Protein AF-A0A944X4W1-F1 (afdb_monomer)

Solvent-accessible surface area (backbone atoms only — not comparable to full-atom values): 3309 Å² total; per-residue (Å²): 132,57,72,68,59,52,53,51,51,50,53,51,50,40,49,56,34,44,52,53,22,51,54,51,36,54,52,38,50,72,76,67,48,54,69,66,58,40,48,71,30,70,49,29,48,52,32,50,46,54,54,48,53,61,52,54,62,73,75,109

Foldseek 3Di:
DDPVVVVVVLVVQLVVLVVQLVVQQVVCVVVPHDSVVSCPDPSNVSNVCSVVVVVVVVVD

Structure (mmCIF, N/CA/C/O backbone):
data_AF-A0A944X4W1-F1
#
_entry.id   AF-A0A944X4W1-F1
#
loop_
_atom_site.gr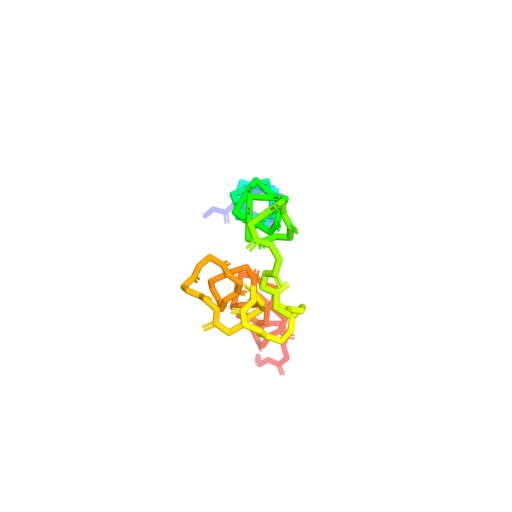oup_PDB
_atom_site.id
_atom_site.type_symbol
_atom_site.label_atom_id
_atom_site.label_alt_id
_atom_site.label_comp_id
_atom_site.label_asym_id
_atom_site.label_entity_id
_atom_site.label_seq_id
_atom_site.pdbx_PDB_ins_code
_atom_site.Cartn_x
_atom_site.Cartn_y
_atom_site.Cartn_z
_atom_site.occupancy
_atom_site.B_iso_or_equiv
_atom_site.auth_seq_id
_atom_site.auth_comp_id
_atom_site.auth_asym_id
_atom_site.auth_atom_id
_atom_site.pdbx_PDB_model_num
ATOM 1 N N . MET A 1 1 ? 17.575 8.244 -16.891 1.00 74.88 1 MET A N 1
ATOM 2 C CA . MET A 1 1 ? 17.825 7.269 -15.805 1.00 74.88 1 MET A CA 1
ATOM 3 C C . MET A 1 1 ? 17.941 5.890 -16.442 1.00 74.88 1 MET A C 1
ATOM 5 O O . MET A 1 1 ? 17.228 5.663 -17.410 1.00 74.88 1 MET A O 1
ATOM 9 N N . ASN A 1 2 ? 18.856 5.017 -16.008 1.00 93.50 2 ASN A N 1
ATOM 10 C CA . ASN A 1 2 ? 18.955 3.674 -16.601 1.00 93.50 2 ASN A CA 1
ATOM 11 C C . ASN A 1 2 ? 17.852 2.747 -16.046 1.00 93.50 2 ASN A C 1
ATOM 13 O O . ASN A 1 2 ? 17.239 3.058 -15.023 1.00 93.50 2 ASN A O 1
ATOM 17 N N . LEU A 1 3 ? 17.602 1.621 -16.724 1.00 90.56 3 LEU A N 1
ATOM 18 C CA . LEU A 1 3 ? 16.537 0.679 -16.361 1.00 90.56 3 LEU A CA 1
ATOM 19 C C . LEU A 1 3 ? 16.674 0.165 -14.920 1.00 90.56 3 LEU A C 1
ATOM 21 O O . LEU A 1 3 ? 15.687 0.108 -14.193 1.00 90.56 3 LEU A O 1
ATOM 25 N N . VAL A 1 4 ? 17.898 -0.148 -14.489 1.00 93.88 4 VAL A N 1
ATOM 26 C CA . VAL A 1 4 ? 18.176 -0.653 -13.135 1.00 93.88 4 VAL A CA 1
ATOM 27 C C . VAL A 1 4 ? 17.769 0.374 -12.079 1.00 93.88 4 VAL A C 1
ATOM 29 O O . VAL A 1 4 ? 17.071 0.041 -11.12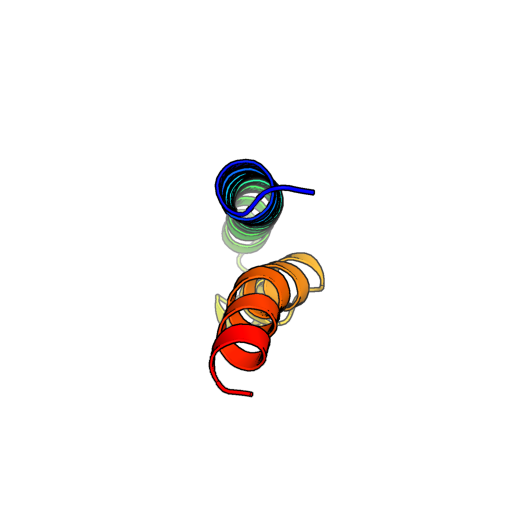5 1.00 93.88 4 VAL A O 1
ATOM 32 N N . SER A 1 5 ? 18.146 1.637 -12.270 1.00 95.56 5 SER A N 1
ATOM 33 C CA . SER A 1 5 ? 17.766 2.730 -11.378 1.00 95.56 5 SER A CA 1
ATOM 34 C C . SER A 1 5 ? 16.250 2.938 -11.338 1.00 95.56 5 SER A C 1
ATOM 36 O O . SER A 1 5 ? 15.713 3.157 -10.260 1.00 95.56 5 SER A O 1
ATOM 38 N N . ILE A 1 6 ? 15.547 2.822 -12.473 1.00 92.50 6 ILE A N 1
ATOM 39 C CA . ILE A 1 6 ? 14.076 2.926 -12.528 1.00 92.50 6 ILE A CA 1
ATOM 40 C C . ILE A 1 6 ? 13.418 1.822 -11.698 1.00 92.50 6 ILE A C 1
ATOM 42 O O . ILE A 1 6 ? 12.572 2.115 -10.854 1.00 92.50 6 ILE A O 1
ATOM 46 N N . VAL A 1 7 ? 13.839 0.570 -11.892 1.00 92.94 7 VAL A N 1
ATOM 47 C CA . VAL A 1 7 ? 13.299 -0.578 -11.150 1.00 92.94 7 VAL A CA 1
ATOM 48 C C . VAL A 1 7 ? 13.538 -0.416 -9.651 1.00 92.94 7 VAL A C 1
ATOM 50 O O . VAL A 1 7 ? 12.606 -0.565 -8.864 1.00 92.94 7 VAL A O 1
ATOM 53 N N . LEU A 1 8 ? 14.753 -0.036 -9.246 1.00 96.44 8 LEU A N 1
ATOM 54 C CA . LEU A 1 8 ? 15.073 0.193 -7.836 1.00 96.44 8 LEU A CA 1
ATOM 55 C C . LEU A 1 8 ? 14.217 1.303 -7.223 1.00 96.44 8 LEU A C 1
ATOM 57 O O . LEU A 1 8 ? 13.69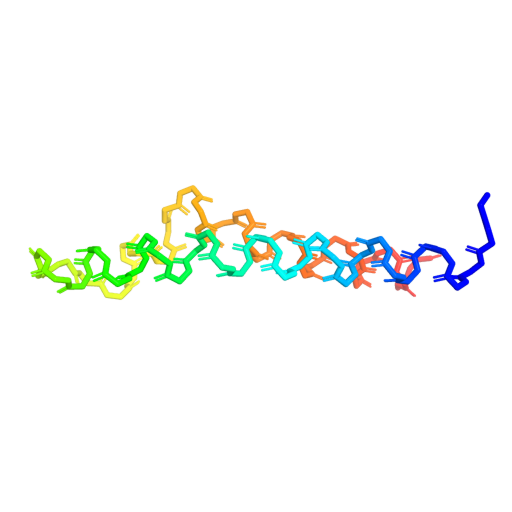6 1.131 -6.124 1.00 96.44 8 LEU A O 1
ATOM 61 N N . THR A 1 9 ? 14.026 2.419 -7.929 1.00 94.62 9 THR A N 1
ATOM 62 C CA . THR A 1 9 ? 13.153 3.500 -7.460 1.00 94.62 9 THR A CA 1
ATOM 63 C C . THR A 1 9 ? 11.719 3.012 -7.259 1.00 94.62 9 THR A C 1
ATOM 65 O O . THR A 1 9 ? 11.131 3.297 -6.219 1.00 94.62 9 THR A O 1
ATOM 68 N N . ILE A 1 10 ? 11.169 2.237 -8.198 1.00 95.06 10 ILE A N 1
ATOM 69 C CA . ILE A 1 10 ? 9.821 1.664 -8.072 1.00 95.06 10 ILE A CA 1
ATOM 70 C C . ILE A 1 10 ? 9.733 0.743 -6.849 1.00 95.06 10 ILE A C 1
ATOM 72 O O . ILE A 1 10 ? 8.809 0.883 -6.050 1.00 95.06 10 ILE A O 1
ATOM 76 N N . MET A 1 11 ? 10.710 -0.148 -6.657 1.00 95.81 11 MET A N 1
ATOM 77 C CA . MET A 1 11 ? 10.735 -1.063 -5.509 1.00 95.81 11 MET A CA 1
ATOM 78 C C . MET A 1 11 ? 10.818 -0.314 -4.173 1.00 95.81 11 MET A C 1
ATOM 80 O O . MET A 1 11 ? 10.124 -0.673 -3.224 1.00 95.81 11 MET A O 1
ATOM 84 N N . ILE A 1 12 ? 11.627 0.748 -4.096 1.00 97.06 12 ILE A N 1
ATOM 85 C CA . ILE A 1 12 ? 11.731 1.591 -2.896 1.00 97.06 12 ILE A CA 1
ATOM 86 C C . ILE A 1 12 ? 10.397 2.282 -2.611 1.00 97.06 12 ILE A C 1
ATOM 88 O O . ILE A 1 12 ? 9.941 2.273 -1.469 1.00 97.06 12 ILE A O 1
ATOM 92 N N . ILE A 1 13 ? 9.748 2.845 -3.635 1.00 96.19 13 ILE A N 1
ATOM 93 C CA . ILE A 1 13 ? 8.432 3.478 -3.487 1.00 96.19 13 ILE A CA 1
ATOM 94 C C . ILE A 1 13 ? 7.419 2.457 -2.962 1.00 96.19 13 ILE A C 1
ATOM 96 O O . ILE A 1 13 ? 6.751 2.722 -1.967 1.00 96.19 13 ILE A O 1
ATOM 100 N N . GLN A 1 14 ? 7.342 1.272 -3.568 1.00 96.44 14 GLN A N 1
ATOM 101 C CA . GLN A 1 14 ? 6.426 0.212 -3.139 1.00 96.44 14 GLN A CA 1
ATOM 102 C C . GLN A 1 14 ? 6.684 -0.232 -1.697 1.00 96.44 14 GLN A C 1
ATOM 104 O O . GLN A 1 14 ? 5.735 -0.428 -0.940 1.00 96.44 14 GLN A O 1
ATOM 109 N N . LEU A 1 15 ? 7.952 -0.337 -1.290 1.00 97.31 15 LEU A N 1
ATOM 110 C CA . LEU A 1 15 ? 8.323 -0.665 0.083 1.00 97.31 15 LEU A CA 1
ATOM 111 C C . LEU A 1 15 ? 7.858 0.417 1.065 1.00 97.31 15 LEU A C 1
ATOM 113 O O . LEU A 1 15 ? 7.194 0.099 2.047 1.00 97.31 15 LEU A O 1
ATOM 117 N N . VAL A 1 16 ? 8.172 1.689 0.805 1.00 97.38 16 VAL A N 1
ATOM 118 C CA . VAL A 1 16 ? 7.798 2.807 1.690 1.00 97.38 16 VAL A CA 1
ATOM 119 C C . VAL A 1 16 ? 6.278 2.919 1.812 1.00 97.38 16 VAL A C 1
ATOM 121 O O . VAL A 1 16 ? 5.751 3.034 2.920 1.00 97.38 16 VAL A O 1
ATOM 124 N N . MET A 1 17 ? 5.566 2.819 0.690 1.00 97.00 17 MET A N 1
ATOM 125 C CA . MET A 1 17 ? 4.105 2.859 0.666 1.00 97.00 17 MET A CA 1
ATOM 126 C C . MET A 1 17 ? 3.488 1.653 1.380 1.00 97.00 17 MET A C 1
ATOM 128 O O . MET A 1 17 ? 2.545 1.818 2.154 1.00 97.00 17 MET A O 1
ATOM 132 N N . GLY A 1 18 ? 4.046 0.457 1.179 1.00 96.94 18 GLY A N 1
ATOM 133 C CA . GLY A 1 18 ? 3.610 -0.765 1.848 1.00 96.94 18 GLY A CA 1
ATOM 134 C C . GLY A 1 18 ? 3.803 -0.702 3.360 1.00 96.94 18 GLY A C 1
ATOM 135 O O . GLY A 1 18 ? 2.887 -1.034 4.105 1.00 96.94 18 GLY A O 1
ATOM 136 N N . LEU A 1 19 ? 4.948 -0.204 3.833 1.00 97.69 19 LEU A N 1
ATOM 137 C CA . LEU A 1 19 ? 5.203 -0.009 5.263 1.00 97.69 19 LEU A CA 1
ATOM 138 C C . LEU A 1 19 ? 4.251 1.027 5.877 1.00 97.69 19 LEU A C 1
ATOM 140 O O . LEU A 1 19 ? 3.711 0.799 6.960 1.00 97.69 19 LEU A O 1
ATOM 144 N N . GLY A 1 20 ? 3.999 2.135 5.17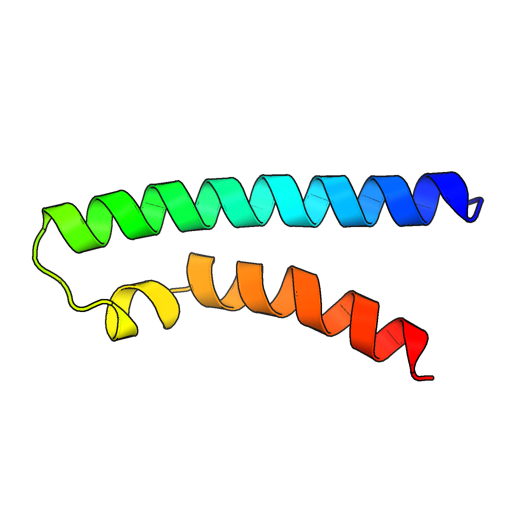3 1.00 96.44 20 GLY A N 1
ATOM 145 C CA . GLY A 1 20 ? 3.028 3.145 5.598 1.00 96.44 20 GLY A CA 1
ATOM 146 C C . GLY A 1 20 ? 1.612 2.577 5.714 1.00 96.44 20 GLY A C 1
ATOM 147 O O . GLY A 1 20 ? 0.939 2.781 6.727 1.00 96.44 20 GLY A O 1
ATOM 148 N N . PHE A 1 21 ? 1.182 1.801 4.717 1.00 97.31 21 PHE A N 1
ATOM 149 C CA . PHE A 1 21 ? -0.102 1.111 4.753 1.00 97.31 21 PHE A CA 1
ATOM 150 C C . PHE A 1 21 ? -0.176 0.078 5.880 1.00 97.31 21 PHE A C 1
ATOM 152 O O . PHE A 1 21 ? -1.162 0.071 6.604 1.00 97.31 21 PHE A O 1
ATOM 159 N N . LEU A 1 22 ? 0.847 -0.759 6.078 1.00 97.12 22 LEU A N 1
ATOM 160 C CA . LEU A 1 22 ? 0.856 -1.775 7.137 1.00 97.12 22 LEU A CA 1
ATOM 16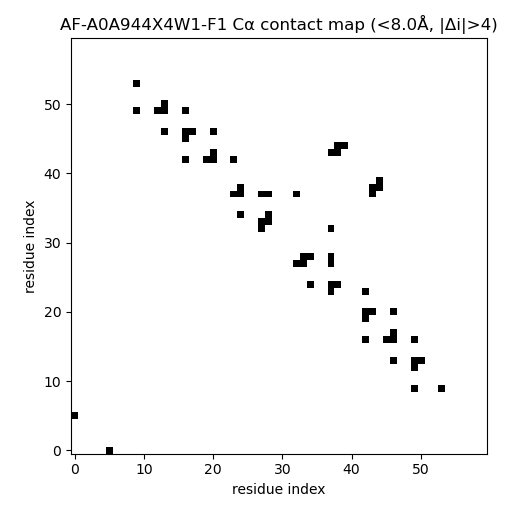1 C C . LEU A 1 22 ? 0.767 -1.155 8.534 1.00 97.12 22 LEU A C 1
ATOM 163 O O . LEU A 1 22 ? 0.038 -1.666 9.383 1.00 97.12 22 LEU A O 1
ATOM 167 N N . SER A 1 23 ? 1.463 -0.038 8.756 1.00 96.81 23 SER A N 1
ATOM 168 C CA . SER A 1 23 ? 1.371 0.732 10.000 1.00 96.81 23 SER A CA 1
ATOM 169 C C . SER A 1 23 ? -0.060 1.226 10.242 1.00 96.81 23 SER A C 1
ATOM 171 O O . SER A 1 23 ? -0.654 0.936 11.282 1.00 96.81 23 SER A O 1
ATOM 173 N N . HIS A 1 24 ? -0.661 1.879 9.242 1.00 96.25 24 HIS A N 1
ATOM 174 C CA . HIS A 1 24 ? -2.044 2.354 9.318 1.00 96.25 24 HIS A CA 1
ATOM 175 C C . HIS A 1 24 ? -3.044 1.202 9.490 1.00 96.25 24 HIS A C 1
ATOM 177 O O . HIS A 1 24 ? -3.939 1.264 10.324 1.00 96.25 24 HIS A O 1
ATOM 183 N N . TYR A 1 25 ? -2.875 0.119 8.737 1.00 96.38 25 TYR A N 1
ATOM 184 C CA . TYR A 1 25 ? -3.714 -1.069 8.810 1.00 96.38 25 TYR A CA 1
ATOM 185 C C . TYR A 1 25 ? -3.675 -1.681 10.210 1.00 96.38 25 TYR A C 1
ATOM 187 O O . TYR A 1 25 ? -4.722 -1.976 10.777 1.00 96.38 25 TYR A O 1
ATOM 195 N N . SER A 1 26 ? -2.486 -1.835 10.798 1.00 96.56 26 SER A N 1
ATOM 196 C CA . SER A 1 26 ? -2.343 -2.340 12.164 1.00 96.56 26 SER A 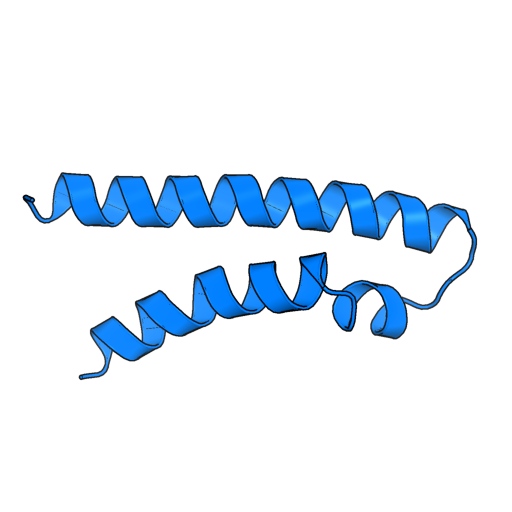CA 1
ATOM 197 C C . SER A 1 26 ? -3.101 -1.472 13.172 1.00 96.56 26 SER A C 1
ATOM 199 O O . SER A 1 26 ? -3.756 -2.009 14.064 1.00 96.56 26 SER A O 1
ATOM 201 N N . GLU A 1 27 ? -3.037 -0.149 13.025 1.00 96.44 27 GLU A N 1
ATOM 202 C CA . GLU A 1 27 ? -3.744 0.789 13.897 1.00 96.44 27 GLU A CA 1
ATOM 203 C C . GLU A 1 27 ? -5.267 0.689 13.739 1.00 96.44 27 GLU A C 1
ATOM 205 O O . GLU A 1 27 ? -5.984 0.514 14.721 1.00 96.44 27 GLU A O 1
ATOM 210 N N . GLU A 1 28 ? -5.767 0.708 12.504 1.00 95.62 28 GLU A N 1
ATOM 211 C CA . GLU A 1 28 ? -7.199 0.601 12.205 1.00 95.62 28 GLU A CA 1
ATOM 212 C C . GLU A 1 28 ? -7.783 -0.725 12.715 1.00 95.62 28 GLU A C 1
ATOM 214 O O . GLU A 1 28 ? -8.876 -0.771 13.282 1.00 95.62 28 GLU A O 1
ATOM 219 N N . ARG A 1 29 ? -7.027 -1.821 12.580 1.00 94.81 29 ARG A N 1
ATOM 220 C CA . ARG A 1 29 ? -7.420 -3.124 13.126 1.00 94.81 29 ARG A CA 1
ATOM 221 C C . ARG A 1 29 ? -7.404 -3.134 14.652 1.00 94.81 29 ARG A C 1
ATOM 223 O O . ARG A 1 29 ? -8.284 -3.757 15.243 1.00 94.81 29 ARG A O 1
ATOM 230 N N . ARG A 1 30 ? -6.463 -2.429 15.292 1.00 96.06 30 ARG A N 1
ATOM 231 C CA . ARG A 1 30 ? -6.393 -2.290 16.757 1.00 96.06 30 ARG A CA 1
ATOM 232 C C . ARG A 1 30 ? -7.620 -1.580 17.326 1.00 96.06 30 ARG A C 1
ATOM 234 O O . ARG A 1 30 ? -8.110 -1.986 18.374 1.00 96.06 30 ARG A O 1
ATOM 241 N N . ILE A 1 31 ? -8.136 -0.566 16.634 1.00 96.38 31 ILE A N 1
ATOM 242 C CA . ILE A 1 31 ? -9.335 0.183 17.052 1.00 96.38 31 ILE A CA 1
ATOM 243 C C . ILE A 1 31 ? -10.658 -0.487 16.638 1.00 96.38 31 ILE A C 1
ATOM 245 O O . ILE A 1 31 ? -11.726 0.086 16.833 1.00 96.38 31 ILE A O 1
ATOM 249 N N . GLY A 1 32 ? -10.604 -1.701 16.079 1.00 95.88 32 GLY A N 1
ATOM 250 C CA . GLY A 1 32 ? -11.785 -2.505 15.758 1.00 95.88 32 GLY A CA 1
ATOM 251 C C . GLY A 1 32 ? -12.441 -2.194 14.411 1.00 95.88 32 GLY A C 1
ATOM 252 O O . GLY A 1 32 ? -13.505 -2.742 14.126 1.00 95.88 32 GLY A O 1
ATOM 253 N N . LYS A 1 33 ? -11.821 -1.367 13.560 1.00 95.12 33 LYS A N 1
ATOM 254 C CA . LYS A 1 33 ? -12.343 -1.103 12.215 1.00 95.12 33 LYS A CA 1
ATOM 255 C C . LYS A 1 33 ? -12.212 -2.317 11.306 1.00 95.12 33 LYS A C 1
ATOM 257 O O . LYS A 1 33 ? -11.352 -3.195 11.470 1.00 95.12 33 LYS A O 1
ATOM 262 N N . SER A 1 34 ? -13.089 -2.372 10.316 1.00 95.19 34 SER A N 1
ATOM 263 C CA . SER A 1 34 ? -13.103 -3.426 9.314 1.00 95.19 34 SER A CA 1
ATOM 264 C C . SER A 1 34 ? -11.861 -3.371 8.420 1.00 95.19 34 SER A C 1
ATOM 266 O O . SER A 1 34 ? -11.199 -2.345 8.259 1.00 95.19 34 SER A O 1
ATOM 268 N N . THR A 1 35 ? -11.528 -4.507 7.813 1.00 93.56 35 THR A N 1
ATOM 269 C CA . THR A 1 35 ? -10.446 -4.574 6.825 1.00 93.56 35 THR A CA 1
ATOM 270 C C . THR A 1 35 ? -10.749 -3.685 5.621 1.00 93.56 35 THR A C 1
ATOM 272 O O . THR A 1 35 ? -9.854 -2.999 5.140 1.00 93.56 35 THR A O 1
ATOM 275 N N . ALA A 1 36 ? -12.006 -3.655 5.170 1.00 94.00 36 ALA A N 1
ATOM 276 C CA . ALA A 1 36 ? -12.452 -2.826 4.055 1.00 94.00 36 ALA A CA 1
ATOM 277 C C . ALA A 1 36 ? -12.173 -1.337 4.302 1.00 94.00 36 ALA A C 1
ATOM 279 O O . ALA A 1 36 ? -11.617 -0.676 3.429 1.00 94.00 36 ALA A O 1
ATOM 280 N N . GLU A 1 37 ? -12.465 -0.837 5.506 1.00 92.19 37 GLU A N 1
ATOM 281 C CA . GLU A 1 37 ? -12.175 0.552 5.884 1.00 92.19 37 GLU A CA 1
ATOM 282 C C . GLU A 1 37 ? -10.676 0.852 5.815 1.00 92.19 37 GLU A C 1
ATOM 284 O O . GLU A 1 37 ? -10.271 1.839 5.196 1.00 92.19 37 GLU A O 1
ATOM 289 N N . ALA A 1 38 ? -9.841 -0.044 6.349 1.00 93.31 38 ALA A N 1
ATOM 290 C CA . ALA A 1 38 ? -8.392 0.110 6.302 1.00 93.31 38 ALA A CA 1
ATOM 291 C C . ALA A 1 38 ? -7.858 0.132 4.857 1.00 93.31 38 ALA A C 1
ATO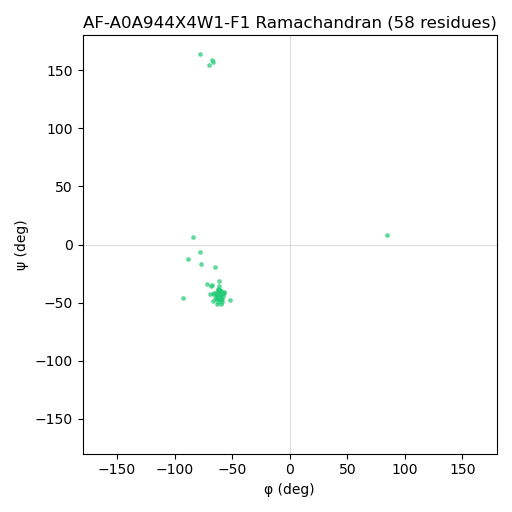M 293 O O . ALA A 1 38 ? -6.987 0.941 4.541 1.00 93.31 38 ALA A O 1
ATOM 294 N N . TRP A 1 39 ? -8.399 -0.697 3.961 1.00 93.69 39 TRP A N 1
ATOM 295 C CA . TRP A 1 39 ? -8.026 -0.713 2.540 1.00 93.69 39 TRP A CA 1
ATOM 296 C C . TRP A 1 39 ? -8.539 0.506 1.760 1.00 93.69 39 TRP A C 1
ATOM 298 O O . TRP A 1 39 ? -7.841 0.991 0.874 1.00 93.69 39 TRP A O 1
ATOM 308 N N . SER A 1 40 ? -9.717 1.031 2.107 1.00 94.19 40 SER A N 1
ATOM 309 C CA . SER A 1 40 ? -10.291 2.242 1.494 1.00 94.19 40 SER A CA 1
ATOM 310 C C . SER A 1 40 ? -9.675 3.554 1.993 1.00 94.19 40 SER A C 1
ATOM 312 O O . SER A 1 40 ? -9.988 4.625 1.477 1.00 94.19 40 SER A O 1
ATOM 314 N N . SER A 1 41 ? -8.801 3.487 2.998 1.00 94.62 41 SER A N 1
ATOM 315 C CA . SER A 1 41 ? -8.083 4.648 3.518 1.00 94.62 41 SER A CA 1
ATOM 316 C C . SER A 1 41 ? -7.075 5.201 2.505 1.00 94.62 41 SER A C 1
ATOM 318 O O . SER A 1 41 ? -6.600 4.480 1.625 1.00 94.62 41 SER A O 1
ATOM 320 N N . TYR A 1 42 ? -6.679 6.469 2.665 1.00 95.19 42 TYR A N 1
ATOM 321 C CA . TYR A 1 42 ? -5.653 7.075 1.810 1.00 95.19 42 TYR A CA 1
ATOM 322 C C . TYR A 1 42 ? -4.366 6.230 1.728 1.00 95.19 42 TYR A C 1
ATOM 324 O O . TYR A 1 42 ? -3.927 5.967 0.607 1.00 95.19 42 TYR A O 1
ATOM 332 N N . PRO A 1 43 ? -3.778 5.730 2.839 1.00 94.88 43 PRO A N 1
ATOM 333 C CA . PRO A 1 43 ? -2.610 4.848 2.767 1.00 94.88 43 PRO A CA 1
ATOM 334 C C . PRO A 1 43 ? -2.841 3.578 1.939 1.00 94.88 43 PRO A C 1
ATOM 336 O O . PRO A 1 43 ? -1.969 3.197 1.160 1.00 94.88 43 PRO A O 1
ATOM 339 N N . GLY A 1 44 ? -4.014 2.948 2.068 1.00 95.31 44 GLY A N 1
ATOM 340 C CA . GLY A 1 44 ? -4.372 1.756 1.294 1.00 95.31 44 GLY A CA 1
ATOM 341 C C . GLY A 1 44 ? -4.488 2.047 -0.201 1.00 95.31 44 GLY A C 1
ATOM 342 O O . GLY A 1 44 ? -3.880 1.356 -1.019 1.00 95.31 44 GLY A O 1
ATOM 343 N N . VAL A 1 45 ? -5.185 3.128 -0.560 1.00 96.19 45 VAL A N 1
ATOM 344 C CA . VAL A 1 45 ? -5.333 3.568 -1.954 1.00 96.19 45 VAL A CA 1
ATOM 345 C C . VAL A 1 45 ? -3.977 3.903 -2.572 1.00 96.19 45 VAL A C 1
ATOM 347 O O . VAL A 1 45 ? -3.672 3.438 -3.670 1.00 96.19 45 VAL A O 1
ATOM 350 N N . PHE A 1 46 ? -3.127 4.661 -1.877 1.00 96.12 46 PHE A N 1
ATOM 351 C CA . PHE A 1 46 ? -1.813 5.009 -2.413 1.00 96.12 46 PHE A CA 1
ATOM 352 C C . PHE A 1 46 ? -0.884 3.797 -2.540 1.00 96.12 46 PHE A C 1
ATOM 354 O O . PHE A 1 46 ? -0.121 3.720 -3.505 1.00 96.12 46 PHE A O 1
ATOM 361 N N . PHE A 1 47 ? -0.958 2.832 -1.619 1.00 96.31 47 PHE A N 1
ATOM 362 C CA . PHE A 1 47 ? -0.217 1.581 -1.757 1.00 96.31 47 PHE A CA 1
ATOM 363 C C . PHE A 1 47 ? -0.650 0.813 -3.011 1.00 96.31 47 PHE A C 1
ATOM 365 O O . PHE A 1 47 ? 0.200 0.447 -3.823 1.00 96.31 47 PHE A O 1
ATOM 372 N N . ILE A 1 48 ? -1.956 0.665 -3.244 1.00 96.19 48 ILE A N 1
ATOM 373 C CA . ILE A 1 48 ? -2.484 0.030 -4.460 1.00 96.19 48 ILE A CA 1
ATOM 374 C C . ILE A 1 48 ? -2.019 0.774 -5.722 1.00 96.19 48 ILE A C 1
ATOM 376 O O . ILE A 1 48 ? -1.527 0.149 -6.663 1.00 96.19 48 ILE A O 1
ATOM 380 N N . LEU A 1 49 ? -2.112 2.107 -5.744 1.00 95.75 49 LEU A N 1
ATOM 381 C CA . LEU A 1 49 ? -1.668 2.916 -6.885 1.00 95.75 49 LEU A CA 1
ATOM 382 C C . LEU A 1 49 ? -0.168 2.764 -7.164 1.00 95.75 49 LEU A C 1
ATOM 384 O O . LEU A 1 49 ? 0.232 2.720 -8.327 1.00 95.75 49 LEU A O 1
ATOM 388 N N . SER A 1 50 ? 0.657 2.619 -6.123 1.00 95.06 50 SER A N 1
ATOM 389 C CA . SER A 1 50 ? 2.102 2.389 -6.271 1.00 95.06 50 SER A CA 1
ATOM 390 C C . SER A 1 50 ? 2.448 1.054 -6.947 1.00 95.06 50 SER A C 1
ATOM 392 O O . SER A 1 50 ? 3.545 0.899 -7.485 1.00 95.06 50 SER A O 1
ATOM 394 N N . ILE A 1 51 ? 1.513 0.099 -6.958 1.00 94.75 51 ILE A N 1
ATOM 395 C CA . ILE A 1 51 ? 1.639 -1.182 -7.662 1.00 94.75 51 ILE A CA 1
ATOM 396 C C . ILE A 1 51 ? 1.028 -1.079 -9.064 1.00 94.75 51 ILE A C 1
ATOM 398 O O . ILE A 1 51 ? 1.647 -1.502 -10.039 1.00 94.75 51 ILE A O 1
ATOM 402 N N . LEU A 1 52 ? -0.168 -0.493 -9.181 1.00 95.12 52 LEU A N 1
ATOM 403 C CA . LEU A 1 52 ? -0.904 -0.429 -10.446 1.00 95.12 52 LEU A CA 1
ATOM 404 C C . LEU A 1 52 ? -0.249 0.487 -11.482 1.00 95.12 52 LEU A C 1
ATOM 406 O O . LEU A 1 52 ? -0.187 0.115 -12.649 1.00 95.12 52 LEU A O 1
ATOM 410 N N . LEU A 1 53 ? 0.245 1.665 -11.090 1.00 93.62 53 LEU A N 1
ATOM 411 C CA . LEU A 1 53 ? 0.804 2.629 -12.045 1.00 93.62 53 LEU A CA 1
ATOM 412 C C . LEU A 1 53 ? 2.044 2.089 -12.783 1.00 93.62 53 LEU A C 1
ATOM 414 O O . LEU A 1 53 ? 2.075 2.194 -14.010 1.00 93.62 53 LEU A O 1
ATOM 418 N N . PRO A 1 54 ? 3.031 1.457 -12.111 1.00 90.00 54 PRO A N 1
ATOM 419 C CA . PRO A 1 54 ? 4.142 0.814 -12.809 1.00 90.00 54 PRO A CA 1
ATOM 420 C C . PRO A 1 54 ? 3.706 -0.321 -13.739 1.00 90.00 54 PRO A C 1
ATOM 422 O O . PRO A 1 54 ? 4.248 -0.449 -14.830 1.00 90.00 54 PRO A O 1
ATOM 425 N N . LEU A 1 55 ? 2.724 -1.133 -13.333 1.00 89.06 55 LEU A N 1
ATOM 426 C CA . LEU A 1 55 ? 2.214 -2.228 -14.164 1.00 89.06 55 LEU A CA 1
ATOM 427 C C . LEU A 1 55 ? 1.505 -1.710 -15.416 1.00 89.06 55 LEU A C 1
ATOM 429 O O . LEU A 1 55 ? 1.734 -2.231 -16.501 1.00 89.06 55 LEU A O 1
ATOM 433 N N . LEU A 1 56 ? 0.688 -0.663 -15.276 1.00 91.25 56 LEU A N 1
ATOM 434 C CA . LEU A 1 56 ? 0.050 0.006 -16.407 1.00 91.25 56 LEU A CA 1
ATOM 435 C C . LEU A 1 56 ? 1.096 0.578 -17.361 1.00 91.25 56 LEU A C 1
ATOM 437 O O . LEU A 1 56 ? 0.971 0.392 -18.563 1.00 91.25 56 LEU A O 1
ATOM 441 N N . TYR A 1 57 ? 2.150 1.206 -16.837 1.00 86.19 57 TYR A N 1
ATOM 442 C CA . TYR A 1 57 ? 3.239 1.724 -17.662 1.00 86.19 57 TYR A CA 1
ATOM 443 C C . TYR A 1 57 ? 3.970 0.630 -18.456 1.00 86.19 57 TYR A C 1
ATOM 445 O O . TYR A 1 57 ? 4.438 0.904 -19.548 1.00 86.19 57 TYR A O 1
ATOM 453 N N . LEU A 1 58 ? 4.058 -0.603 -17.945 1.00 83.31 58 LEU A N 1
ATOM 454 C CA . LEU A 1 58 ? 4.665 -1.727 -18.674 1.00 83.31 58 LEU A CA 1
ATOM 455 C C . LEU A 1 58 ? 3.754 -2.327 -19.758 1.00 83.31 58 LEU A C 1
ATOM 457 O O . LEU A 1 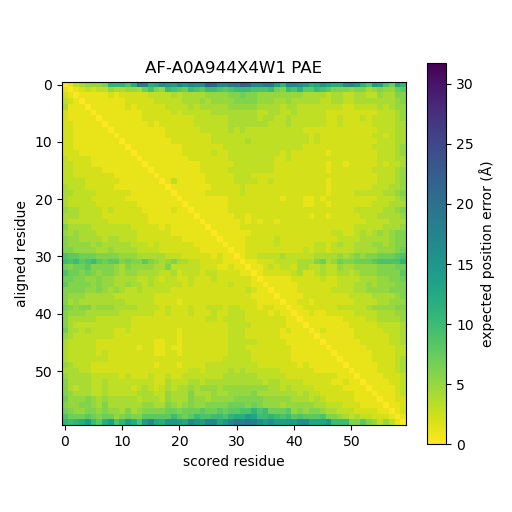58 ? 4.236 -3.092 -20.590 1.00 83.31 58 LEU A O 1
ATOM 461 N N . LEU A 1 59 ? 2.449 -2.043 -19.719 1.00 85.50 59 LEU A N 1
ATOM 462 C CA . LEU A 1 59 ? 1.465 -2.552 -20.680 1.00 85.50 59 LEU A CA 1
ATOM 463 C C . LEU A 1 59 ? 1.306 -1.658 -21.925 1.00 85.50 59 LEU A C 1
ATOM 465 O O . LEU A 1 59 ? 0.688 -2.107 -22.891 1.00 85.50 59 LEU A O 1
ATOM 469 N N . PHE A 1 60 ? 1.838 -0.432 -21.903 1.00 75.81 60 PHE A N 1
ATOM 470 C CA . PHE A 1 60 ? 1.810 0.543 -23.002 1.00 75.81 60 PHE A CA 1
ATOM 471 C C . PHE A 1 60 ? 3.221 0.832 -23.519 1.00 75.81 60 PHE A C 1
ATOM 473 O O . PHE A 1 60 ? 3.337 1.139 -24.726 1.00 75.81 60 PHE A O 1
#

Radius of gyration: 13.76 Å; Cα c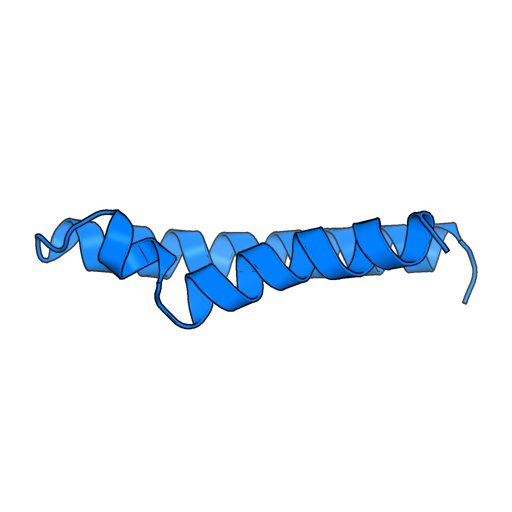ontacts (8 Å, |Δi|>4): 32; chains: 1; bounding box: 32×12×40 Å

Mean predicted aligned error: 3.17 Å

Secondary structure (DSSP, 8-state):
--HHHHHHHHHHHHHHHHHHHHHHHHHHHHTT--HHHHHHSHHHHHHHHHHHHHHHHHH-

Sequence (60 aa):
MNLVSIVLTIMIIQLVMGLGFLSHYSEERRIGKSTAEAWSSYPGVFFILSILLPLLYLLF

pLDDT: mean 93.92, std 4.48, range [74.88, 97.69]